Protein AF-A0A7J4E3T9-F1 (afdb_monomer_lite)

pLDDT: mean 89.37, std 15.42, range [38.16, 98.69]

Structure (mmCIF, N/CA/C/O backbone):
data_AF-A0A7J4E3T9-F1
#
_entry.id   AF-A0A7J4E3T9-F1
#
loop_
_atom_site.group_PDB
_atom_site.id
_atom_site.type_symbol
_atom_site.label_atom_id
_atom_site.label_alt_id
_atom_site.label_comp_id
_atom_site.label_asym_id
_atom_site.label_entity_id
_atom_site.label_seq_id
_atom_site.pdbx_PDB_ins_code
_atom_site.Cartn_x
_atom_site.Cartn_y
_atom_site.Cartn_z
_atom_site.occupancy
_atom_site.B_iso_or_equiv
_atom_site.auth_seq_id
_atom_site.auth_comp_id
_atom_site.auth_asym_id
_atom_site.auth_atom_id
_atom_site.pdbx_PDB_model_num
ATOM 1 N N . MET A 1 1 ? 13.469 -23.372 -34.136 1.00 38.16 1 MET A N 1
ATOM 2 C CA . MET A 1 1 ? 12.250 -23.806 -33.428 1.00 38.16 1 MET A CA 1
ATOM 3 C C . MET A 1 1 ? 11.646 -22.565 -32.798 1.00 38.16 1 MET A C 1
ATOM 5 O O . MET A 1 1 ? 12.200 -22.060 -31.834 1.00 38.16 1 MET A O 1
ATOM 9 N N . VAL A 1 2 ? 10.624 -21.994 -33.433 1.00 44.69 2 VAL A N 1
ATOM 10 C CA . VAL A 1 2 ? 9.890 -20.841 -32.897 1.00 44.69 2 VAL A CA 1
ATOM 11 C C . VAL A 1 2 ? 8.730 -21.428 -32.108 1.00 44.69 2 VAL A C 1
ATOM 13 O O . VAL A 1 2 ? 7.925 -22.166 -32.671 1.00 44.69 2 VAL A O 1
ATOM 16 N N . LEU A 1 3 ? 8.700 -21.193 -30.799 1.00 49.56 3 LEU A N 1
ATOM 17 C CA . LEU A 1 3 ? 7.543 -21.543 -29.987 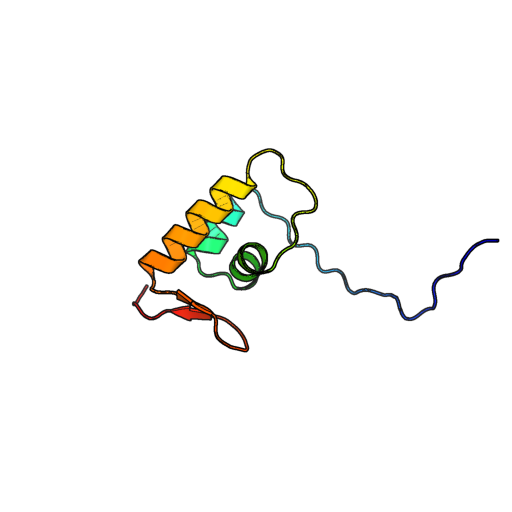1.00 49.56 3 LEU A CA 1
ATOM 18 C C . LEU A 1 3 ? 6.441 -20.542 -30.342 1.00 49.56 3 LEU A C 1
ATOM 20 O O . LEU A 1 3 ? 6.548 -19.371 -29.989 1.00 49.56 3 LEU A O 1
ATOM 24 N N . ASN A 1 4 ? 5.420 -20.986 -31.072 1.00 52.28 4 ASN A N 1
ATOM 25 C CA . ASN A 1 4 ? 4.173 -20.235 -31.170 1.00 52.28 4 ASN A CA 1
ATOM 26 C C . ASN A 1 4 ? 3.430 -20.442 -29.844 1.00 52.28 4 ASN A C 1
ATOM 28 O O . ASN A 1 4 ? 3.080 -21.590 -29.550 1.00 52.28 4 ASN A O 1
ATOM 32 N N . PRO A 1 5 ? 3.231 -19.403 -29.014 1.00 58.25 5 PRO A N 1
ATOM 33 C CA . PRO A 1 5 ? 2.415 -19.558 -27.822 1.00 58.25 5 PRO A CA 1
ATOM 34 C C . PRO A 1 5 ? 0.968 -19.885 -28.239 1.00 58.25 5 PRO A C 1
ATOM 36 O O . PRO A 1 5 ? 0.502 -19.368 -29.260 1.00 58.25 5 PRO A O 1
ATOM 39 N N . PRO A 1 6 ? 0.269 -20.764 -27.500 1.00 60.66 6 PRO A N 1
ATOM 40 C CA . PRO A 1 6 ? -1.131 -21.082 -27.767 1.00 60.66 6 PRO A CA 1
ATOM 41 C C . PRO A 1 6 ? -2.013 -19.821 -27.692 1.00 60.66 6 PRO A C 1
ATOM 43 O O . PRO A 1 6 ? -1.719 -18.874 -26.963 1.00 60.66 6 PRO A O 1
ATOM 46 N N . GLU A 1 7 ? -3.097 -19.799 -28.477 1.00 59.34 7 GLU A N 1
ATOM 47 C CA . GLU A 1 7 ? -4.033 -18.666 -28.635 1.00 59.34 7 GLU A CA 1
ATOM 48 C C . GLU A 1 7 ? -4.690 -18.179 -27.323 1.00 59.34 7 GLU A C 1
ATO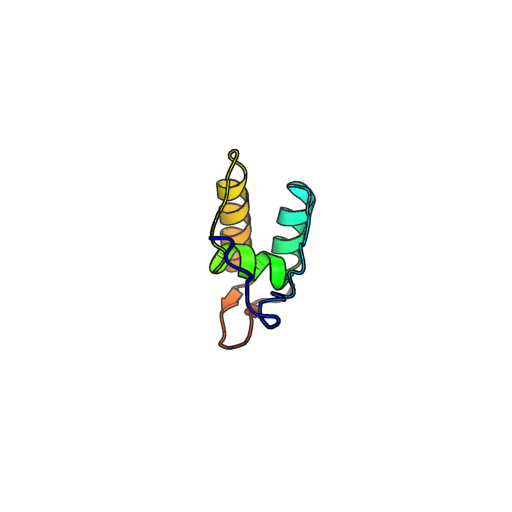M 50 O O . GLU A 1 7 ? -5.291 -17.101 -27.301 1.00 59.34 7 GLU A O 1
ATOM 55 N N . ASP A 1 8 ? -4.565 -18.943 -26.234 1.00 57.41 8 ASP A N 1
ATOM 56 C CA . ASP A 1 8 ? -5.212 -18.736 -24.935 1.00 57.41 8 ASP A CA 1
ATOM 57 C C . ASP A 1 8 ? -4.380 -17.922 -23.927 1.00 57.41 8 ASP A C 1
ATOM 59 O O . ASP A 1 8 ? -4.910 -17.480 -22.909 1.00 57.41 8 ASP A O 1
ATOM 63 N N . TRP A 1 9 ? -3.111 -17.618 -24.219 1.00 53.16 9 TRP A N 1
ATOM 64 C CA . TRP A 1 9 ? -2.265 -16.757 -23.377 1.00 53.16 9 TRP A CA 1
ATOM 65 C C . TRP A 1 9 ? -2.482 -15.263 -23.609 1.00 53.16 9 TRP A C 1
ATOM 67 O O . TRP A 1 9 ? -1.578 -14.445 -23.415 1.00 53.16 9 TRP A O 1
ATOM 77 N N . ARG A 1 10 ? -3.701 -14.858 -23.965 1.00 60.09 10 ARG A N 1
ATOM 78 C CA . ARG A 1 10 ? -4.104 -13.460 -23.794 1.00 60.09 10 ARG A CA 1
ATOM 79 C C . ARG A 1 10 ? -4.324 -13.218 -22.304 1.00 60.09 10 ARG A C 1
ATOM 81 O O . ARG A 1 10 ? -5.455 -13.071 -21.854 1.00 60.09 10 ARG A O 1
ATOM 88 N N . LEU A 1 11 ? -3.236 -13.209 -21.530 1.00 61.53 11 LEU A N 1
ATOM 89 C CA . LEU A 1 11 ? -3.225 -12.627 -20.196 1.00 61.53 11 LEU A CA 1
ATOM 90 C C . LEU A 1 11 ? -3.741 -11.201 -20.369 1.00 61.53 11 LEU A C 1
ATOM 92 O O . LEU A 1 11 ? -3.056 -10.353 -20.943 1.00 61.53 11 LEU A O 1
ATOM 96 N N . SER A 1 12 ? -4.987 -10.970 -19.961 1.00 73.81 12 SER A N 1
ATOM 97 C CA . SER A 1 12 ? -5.566 -9.635 -19.937 1.00 73.81 12 SER A CA 1
ATOM 98 C C . SER A 1 12 ? -4.822 -8.863 -18.858 1.00 73.81 12 SER A C 1
ATOM 100 O O . SER A 1 12 ? -5.148 -8.946 -17.678 1.00 73.81 12 SER A O 1
ATOM 102 N N . LEU A 1 13 ? -3.735 -8.206 -19.257 1.00 80.12 13 LEU A N 1
ATOM 103 C CA . LEU A 1 13 ? -2.953 -7.359 -18.378 1.00 80.12 13 LEU A CA 1
ATOM 104 C C . LEU A 1 13 ? -3.617 -5.987 -18.338 1.00 80.12 13 LEU A C 1
ATOM 106 O O . LEU A 1 13 ? -3.702 -5.303 -19.356 1.00 80.12 13 LEU A O 1
ATOM 110 N N . GLU A 1 14 ? -4.033 -5.572 -17.149 1.00 87.50 14 GLU A N 1
ATOM 111 C CA . GLU A 1 14 ? -4.511 -4.216 -16.897 1.00 87.50 14 GLU A CA 1
ATOM 112 C C . GLU A 1 14 ? -3.442 -3.436 -16.121 1.00 87.50 14 GLU A C 1
ATOM 114 O O . GLU A 1 14 ? -3.413 -3.483 -14.888 1.00 87.50 14 GLU A O 1
ATOM 119 N N . PRO A 1 15 ? -2.518 -2.731 -16.801 1.00 90.12 15 PRO A N 1
ATOM 120 C CA . PRO A 1 15 ? -1.513 -1.939 -16.110 1.00 90.12 15 PRO A CA 1
ATOM 121 C C . PRO A 1 15 ? -2.165 -0.749 -15.399 1.00 90.12 15 PRO A C 1
ATOM 123 O O . PRO A 1 15 ? -2.948 0.005 -15.982 1.00 90.12 15 PRO A O 1
ATOM 126 N N . ARG A 1 16 ? -1.781 -0.536 -14.140 1.00 93.31 16 ARG A N 1
ATOM 127 C CA . ARG A 1 16 ? -2.130 0.657 -13.365 1.00 93.31 16 ARG A CA 1
ATOM 128 C C . ARG A 1 16 ? -0.855 1.435 -13.078 1.00 93.31 16 ARG A C 1
ATOM 130 O O . ARG A 1 16 ? 0.070 0.910 -12.467 1.00 93.31 16 ARG A O 1
ATOM 137 N N . ALA A 1 17 ? -0.799 2.676 -13.549 1.00 94.75 17 ALA A N 1
ATOM 138 C CA . ALA A 1 17 ? 0.360 3.542 -13.383 1.00 94.75 17 ALA A CA 1
ATOM 139 C C . ALA A 1 17 ? 0.047 4.667 -12.395 1.00 94.75 17 ALA A C 1
ATOM 141 O O . ALA A 1 17 ? -0.974 5.346 -12.508 1.00 94.75 17 ALA A O 1
ATOM 142 N N . TYR A 1 18 ? 0.967 4.890 -11.463 1.00 97.06 18 TYR A N 1
ATOM 143 C CA . TYR A 1 18 ? 0.888 5.945 -10.462 1.00 97.06 18 TYR A CA 1
ATOM 144 C C . TYR A 1 18 ? 2.222 6.690 -10.418 1.00 97.06 18 TYR A C 1
ATOM 146 O O . TYR A 1 18 ? 3.280 6.097 -10.628 1.00 97.06 18 TYR A O 1
ATOM 154 N N . SER A 1 19 ? 2.185 7.987 -10.110 1.00 98.19 19 SER A N 1
ATOM 155 C CA . SER A 1 19 ? 3.359 8.631 -9.514 1.00 98.19 19 SER A CA 1
ATOM 156 C C . SER A 1 19 ? 3.507 8.158 -8.059 1.00 98.19 19 SER A C 1
ATOM 158 O O . SER A 1 19 ? 2.503 7.732 -7.480 1.00 98.19 19 SER A O 1
ATOM 160 N N . PRO A 1 20 ? 4.699 8.275 -7.439 1.00 98.19 20 PRO A N 1
ATOM 161 C CA . PRO A 1 20 ? 4.895 7.932 -6.028 1.00 98.19 20 PRO A CA 1
ATOM 162 C C . PRO A 1 20 ? 3.826 8.545 -5.114 1.00 98.19 20 PRO A C 1
ATOM 164 O O . PRO A 1 20 ? 3.096 7.826 -4.441 1.00 98.19 20 PRO A O 1
ATOM 167 N N . GLU A 1 21 ? 3.631 9.863 -5.199 1.00 98.44 21 GLU A N 1
ATOM 168 C CA . GLU A 1 21 ? 2.621 10.595 -4.425 1.00 98.44 21 GLU A CA 1
ATOM 169 C C . GLU A 1 21 ? 1.197 10.054 -4.642 1.00 98.44 21 GLU A C 1
ATOM 171 O O . GLU A 1 21 ? 0.464 9.816 -3.684 1.00 98.44 21 GLU A O 1
ATOM 176 N N . LYS A 1 22 ? 0.797 9.807 -5.898 1.00 98.56 22 LYS A N 1
ATOM 177 C CA . LYS A 1 22 ? -0.542 9.281 -6.202 1.00 98.56 22 LYS A CA 1
ATOM 178 C C . LYS A 1 22 ? -0.738 7.866 -5.671 1.00 98.56 22 LYS A C 1
ATOM 180 O O . LYS A 1 22 ? -1.852 7.537 -5.281 1.00 98.56 22 LYS A O 1
ATOM 185 N N . PHE A 1 23 ? 0.310 7.045 -5.657 1.00 98.38 23 PHE A N 1
ATOM 186 C CA . PHE A 1 23 ? 0.233 5.695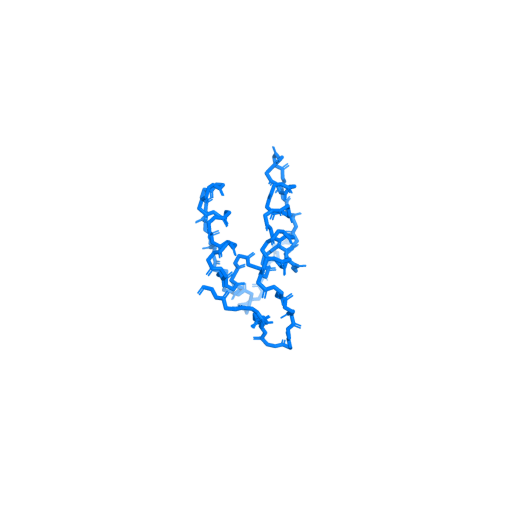 -5.109 1.00 98.38 23 PHE A CA 1
ATOM 187 C C . PHE A 1 23 ? 0.059 5.726 -3.590 1.00 98.38 23 PHE A C 1
ATOM 189 O O . PHE A 1 23 ? -0.824 5.058 -3.060 1.00 98.38 23 PHE A O 1
ATOM 196 N N . LEU A 1 24 ? 0.830 6.568 -2.895 1.00 98.69 24 LEU A N 1
ATOM 197 C CA . LEU A 1 24 ? 0.673 6.767 -1.452 1.00 98.69 24 LEU A CA 1
ATOM 198 C C . LEU A 1 24 ? -0.729 7.295 -1.112 1.00 98.69 24 LEU A C 1
ATOM 200 O O . LEU A 1 24 ? -1.374 6.779 -0.201 1.00 98.69 24 LEU A O 1
ATOM 204 N N . ASN A 1 25 ? -1.239 8.260 -1.881 1.00 98.38 25 ASN A N 1
ATOM 205 C CA . ASN A 1 25 ? -2.604 8.762 -1.716 1.00 98.38 25 ASN A CA 1
ATOM 206 C C . ASN A 1 25 ? -3.659 7.675 -1.965 1.00 98.38 25 ASN A C 1
ATOM 208 O O . ASN A 1 25 ? -4.649 7.623 -1.242 1.00 98.38 25 ASN A O 1
ATOM 212 N N . ALA A 1 26 ? -3.452 6.789 -2.945 1.00 98.38 26 ALA A N 1
ATOM 213 C CA . ALA A 1 26 ? -4.356 5.670 -3.207 1.00 98.38 26 ALA A CA 1
ATOM 214 C C . ALA A 1 26 ? -4.408 4.684 -2.026 1.00 98.38 26 ALA A C 1
ATOM 216 O O . ALA A 1 26 ? -5.494 4.259 -1.638 1.00 98.38 26 ALA A O 1
ATOM 217 N N . ILE A 1 27 ? -3.262 4.390 -1.398 1.00 98.31 27 ILE A N 1
ATOM 218 C CA . ILE A 1 27 ? -3.202 3.575 -0.174 1.00 98.31 27 ILE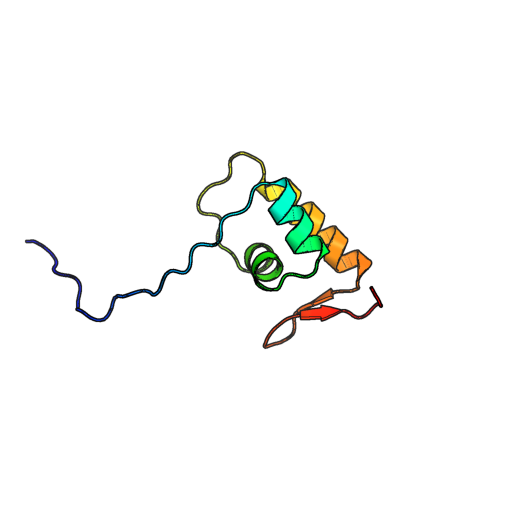 A CA 1
ATOM 219 C C . ILE A 1 27 ? -4.037 4.223 0.940 1.00 98.31 27 ILE A C 1
ATOM 221 O O . ILE A 1 27 ? -4.894 3.565 1.528 1.00 98.31 27 ILE A O 1
ATOM 225 N N . TRP A 1 28 ? -3.833 5.518 1.206 1.00 97.56 28 TRP A N 1
ATOM 226 C CA . TRP A 1 28 ? -4.585 6.250 2.234 1.00 97.56 28 TRP A CA 1
ATOM 227 C C . TRP A 1 28 ? -6.081 6.355 1.936 1.00 97.56 28 TRP A C 1
ATOM 229 O O . TRP A 1 28 ? -6.891 6.293 2.855 1.00 97.56 28 TRP A O 1
ATOM 239 N N . ALA A 1 29 ? -6.448 6.459 0.660 1.00 96.94 29 ALA A N 1
ATOM 240 C CA . ALA A 1 29 ? -7.832 6.477 0.197 1.00 96.94 29 ALA A CA 1
ATOM 241 C C . ALA A 1 29 ? -8.502 5.090 0.191 1.00 96.94 29 ALA A C 1
ATOM 243 O O . ALA A 1 29 ? -9.641 4.973 -0.258 1.00 96.94 29 ALA A O 1
ATOM 244 N N . LEU A 1 30 ? -7.820 4.052 0.690 1.00 96.50 30 LEU A N 1
ATOM 245 C CA . LEU A 1 30 ? -8.305 2.671 0.739 1.00 96.50 30 LEU A CA 1
ATOM 246 C C . LEU A 1 30 ? -8.614 2.080 -0.648 1.00 96.50 30 LEU A C 1
ATOM 248 O O . LEU A 1 30 ? -9.509 1.243 -0.787 1.00 96.50 30 LEU A O 1
ATOM 252 N N . ASP A 1 31 ? -7.869 2.491 -1.678 1.00 96.62 31 ASP A N 1
ATOM 253 C CA . ASP A 1 31 ? -7.979 1.906 -3.014 1.00 96.62 31 ASP A CA 1
ATOM 254 C C . ASP A 1 31 ? -7.580 0.424 -2.980 1.00 96.62 31 ASP A C 1
ATOM 256 O O . ASP A 1 31 ? -6.443 0.079 -2.660 1.00 96.62 31 ASP A O 1
ATOM 260 N N . LEU A 1 32 ? -8.517 -0.463 -3.325 1.00 95.25 32 LEU A N 1
ATOM 261 C CA . LEU A 1 32 ? -8.317 -1.911 -3.208 1.00 95.25 32 LEU A CA 1
ATOM 262 C C . LEU A 1 32 ? -7.124 -2.406 -4.032 1.00 95.25 32 LEU A C 1
ATOM 264 O O . LEU A 1 32 ? -6.379 -3.261 -3.564 1.00 95.25 32 LEU A O 1
ATOM 268 N N . THR A 1 33 ? -6.905 -1.838 -5.223 1.00 95.19 33 THR A N 1
ATOM 269 C CA . THR A 1 33 ? -5.788 -2.248 -6.083 1.00 95.19 33 THR A CA 1
ATOM 270 C C . THR A 1 33 ? -4.451 -1.852 -5.466 1.00 95.19 33 THR A C 1
ATOM 272 O O . THR A 1 33 ? -3.521 -2.653 -5.467 1.00 95.19 33 THR A O 1
ATOM 275 N N . ALA A 1 34 ? -4.345 -0.647 -4.901 1.00 97.44 34 ALA A N 1
ATOM 276 C CA . ALA A 1 34 ? -3.139 -0.205 -4.209 1.00 97.44 34 ALA A CA 1
ATOM 277 C C . ALA A 1 34 ? -2.871 -1.017 -2.930 1.00 97.44 34 ALA A C 1
ATOM 279 O O . ALA A 1 34 ? -1.731 -1.417 -2.694 1.00 97.44 34 ALA A O 1
ATOM 280 N N . LEU A 1 35 ? -3.905 -1.303 -2.128 1.00 97.69 35 LEU A N 1
ATOM 281 C CA . LEU A 1 35 ? -3.771 -2.131 -0.922 1.00 97.69 35 LEU A CA 1
ATOM 282 C C . LEU A 1 35 ? -3.308 -3.555 -1.263 1.00 97.69 35 LEU A C 1
ATOM 284 O O . LEU A 1 35 ? -2.355 -4.053 -0.662 1.00 97.69 35 LEU A O 1
ATOM 288 N N . ASP A 1 36 ? -3.938 -4.192 -2.253 1.00 96.19 36 ASP A N 1
ATOM 289 C CA . ASP A 1 36 ? -3.575 -5.544 -2.684 1.00 96.19 36 ASP A CA 1
ATOM 290 C C . ASP A 1 36 ? -2.196 -5.587 -3.343 1.00 96.19 36 ASP A C 1
ATOM 292 O O . ASP A 1 36 ? -1.442 -6.533 -3.115 1.00 96.19 36 ASP A O 1
ATOM 296 N N . ALA A 1 37 ? -1.815 -4.548 -4.092 1.00 96.31 37 ALA A N 1
ATOM 297 C CA . ALA A 1 37 ? -0.476 -4.450 -4.660 1.00 96.31 37 ALA A CA 1
ATOM 298 C C . ALA A 1 37 ? 0.610 -4.463 -3.574 1.00 96.31 37 ALA A C 1
ATOM 300 O O . ALA A 1 37 ? 1.648 -5.083 -3.778 1.00 96.31 37 ALA A O 1
ATOM 301 N N . VAL A 1 38 ? 0.390 -3.820 -2.421 1.00 97.75 38 VAL A N 1
ATOM 302 C CA . VAL A 1 38 ? 1.379 -3.803 -1.327 1.00 97.75 38 VAL A CA 1
ATOM 303 C C . VAL A 1 38 ? 1.350 -5.078 -0.479 1.00 97.75 38 VAL A C 1
ATOM 305 O O . VAL A 1 38 ? 2.410 -5.527 -0.044 1.00 97.75 38 VAL A O 1
ATOM 308 N N . GLU A 1 39 ? 0.175 -5.667 -0.236 1.00 97.25 39 GLU A N 1
ATOM 309 C CA . GLU A 1 39 ? 0.050 -6.883 0.585 1.00 97.25 39 GLU A CA 1
ATOM 310 C C . GLU A 1 39 ? 0.447 -8.161 -0.177 1.00 97.25 39 GLU A C 1
ATOM 312 O O . GLU A 1 39 ? 1.114 -9.017 0.395 1.00 97.25 39 GLU A O 1
ATOM 317 N N . GLU A 1 40 ? 0.052 -8.295 -1.447 1.00 95.50 40 GLU A N 1
ATOM 318 C CA . GLU A 1 40 ? 0.190 -9.537 -2.234 1.00 95.50 40 GLU A CA 1
ATOM 319 C C . GLU A 1 40 ? 1.074 -9.383 -3.475 1.00 95.50 40 GLU A C 1
ATOM 321 O O . GLU A 1 40 ? 1.450 -10.373 -4.107 1.00 95.50 40 GLU A O 1
ATOM 326 N N . GLY A 1 41 ? 1.375 -8.147 -3.875 1.00 94.12 41 GLY A N 1
ATOM 327 C CA . GLY A 1 41 ? 2.132 -7.891 -5.090 1.00 94.12 41 GLY A CA 1
ATOM 328 C C . GLY A 1 41 ? 3.568 -8.401 -5.007 1.00 94.12 41 GLY A C 1
ATOM 329 O O . GLY A 1 41 ? 4.239 -8.335 -3.976 1.00 94.12 41 GLY A O 1
ATOM 330 N N . VAL A 1 42 ? 4.068 -8.873 -6.149 1.00 95.88 42 VAL A N 1
ATOM 331 C CA . VAL A 1 42 ? 5.474 -9.243 -6.322 1.00 95.88 42 VAL A CA 1
ATOM 332 C C . VAL A 1 42 ? 6.231 -8.049 -6.895 1.00 95.88 42 VAL A C 1
ATOM 334 O O . VAL A 1 42 ? 5.906 -7.551 -7.974 1.00 95.88 42 VAL A O 1
ATOM 337 N N . VAL A 1 43 ? 7.268 -7.600 -6.189 1.00 96.06 43 VAL A N 1
ATOM 338 C CA . VAL A 1 43 ? 8.133 -6.507 -6.648 1.00 96.06 43 VAL A CA 1
ATOM 339 C C . VAL A 1 43 ? 9.022 -7.001 -7.784 1.00 96.06 43 VAL A C 1
ATOM 341 O O . VAL A 1 43 ? 9.924 -7.807 -7.571 1.00 96.06 43 VAL A O 1
ATOM 344 N N . LEU A 1 44 ? 8.780 -6.496 -8.993 1.00 96.31 44 LEU A N 1
ATOM 345 C CA . LEU A 1 44 ? 9.610 -6.796 -10.165 1.00 96.31 44 LEU A CA 1
ATOM 346 C C . LEU A 1 44 ? 10.851 -5.896 -10.248 1.00 96.31 44 LEU A C 1
ATOM 348 O O . LEU A 1 44 ? 11.888 -6.308 -10.760 1.00 96.31 44 LEU A O 1
ATOM 352 N N . TYR A 1 45 ? 10.736 -4.664 -9.752 1.00 96.38 45 TYR A N 1
ATOM 353 C CA . TYR A 1 45 ? 11.800 -3.666 -9.708 1.00 96.38 45 TYR A CA 1
ATOM 354 C C . TYR A 1 45 ? 11.503 -2.655 -8.597 1.00 96.38 45 TYR A C 1
ATOM 356 O O . TYR A 1 45 ? 10.359 -2.226 -8.453 1.00 96.38 45 TYR A O 1
ATOM 364 N N . ASP A 1 46 ? 12.528 -2.247 -7.849 1.00 96.50 46 ASP A N 1
ATOM 365 C CA . ASP A 1 46 ? 12.428 -1.160 -6.875 1.00 96.50 46 ASP A CA 1
ATOM 366 C C . ASP A 1 46 ? 13.653 -0.241 -6.961 1.00 96.50 46 ASP A C 1
ATOM 368 O O . ASP A 1 46 ? 14.795 -0.685 -6.851 1.00 96.50 46 ASP A O 1
ATOM 372 N N . GLY A 1 47 ? 13.392 1.052 -7.151 1.00 95.44 47 GLY A N 1
ATOM 373 C CA . GLY A 1 47 ? 14.389 2.125 -7.134 1.00 95.44 47 GLY A CA 1
ATOM 374 C C . GLY A 1 47 ? 14.505 2.840 -5.781 1.00 95.44 47 GLY A C 1
ATOM 375 O O . GLY A 1 47 ? 15.106 3.909 -5.720 1.00 95.44 47 GLY A O 1
ATOM 376 N N . GLY A 1 48 ? 13.903 2.293 -4.719 1.00 96.62 48 GLY A N 1
ATOM 377 C CA . GLY A 1 48 ? 13.906 2.841 -3.359 1.00 96.62 48 GLY A CA 1
ATOM 378 C C . GLY A 1 48 ? 12.554 3.380 -2.879 1.00 96.62 48 GLY A C 1
ATOM 379 O O . GLY A 1 48 ? 12.461 3.842 -1.746 1.00 96.62 48 GLY A O 1
ATOM 380 N N . PHE A 1 49 ? 11.503 3.303 -3.702 1.00 97.50 49 PHE A N 1
ATOM 381 C CA . PHE A 1 49 ? 10.155 3.759 -3.344 1.00 97.50 49 PHE A CA 1
ATOM 382 C C . PHE A 1 49 ? 9.388 2.715 -2.524 1.00 97.50 49 PHE A C 1
ATOM 384 O O . PHE A 1 49 ? 8.557 3.064 -1.685 1.00 97.50 49 PHE A O 1
ATOM 391 N N . TRP A 1 50 ? 9.656 1.422 -2.732 1.00 97.69 50 TRP A N 1
ATOM 392 C CA . TRP A 1 50 ? 8.799 0.371 -2.183 1.00 97.69 50 TRP A CA 1
ATOM 393 C C . TRP A 1 50 ? 8.719 0.377 -0.656 1.00 97.69 50 TRP A C 1
ATOM 395 O O . TRP A 1 50 ? 7.652 0.165 -0.078 1.00 97.69 50 TRP A O 1
ATOM 405 N N . LYS A 1 51 ? 9.833 0.692 0.012 1.00 97.69 51 LYS A N 1
ATOM 406 C CA . LYS A 1 51 ? 9.872 0.817 1.472 1.00 97.69 51 LYS A CA 1
ATOM 407 C C . LYS A 1 51 ? 8.887 1.876 1.987 1.00 97.69 51 LYS A C 1
ATOM 409 O O . LYS A 1 51 ? 8.208 1.635 2.983 1.00 97.69 51 LYS A O 1
ATOM 414 N N . GLU A 1 52 ? 8.787 3.011 1.301 1.00 98.25 52 GLU A N 1
ATOM 415 C CA . GLU A 1 52 ? 7.868 4.100 1.646 1.00 98.25 52 GLU A CA 1
ATOM 416 C C . GLU A 1 52 ? 6.406 3.671 1.459 1.00 98.25 52 GLU A C 1
ATOM 418 O O . GLU A 1 52 ? 5.578 3.878 2.346 1.00 98.25 52 GLU A O 1
ATOM 423 N N . ALA A 1 53 ? 6.096 2.969 0.364 1.00 98.44 53 ALA A N 1
ATOM 424 C CA . ALA A 1 53 ? 4.765 2.404 0.138 1.00 98.44 53 ALA A CA 1
ATOM 425 C C . ALA A 1 53 ? 4.355 1.411 1.242 1.00 98.44 53 ALA A C 1
ATOM 427 O O . ALA A 1 53 ? 3.234 1.466 1.752 1.00 98.44 53 ALA A O 1
ATOM 428 N N . GLN A 1 54 ? 5.276 0.543 1.676 1.00 98.56 54 GLN A N 1
ATOM 429 C CA . GLN A 1 54 ? 5.041 -0.377 2.794 1.00 98.56 54 GLN A CA 1
ATOM 430 C C . GLN A 1 54 ? 4.822 0.359 4.125 1.00 98.56 54 GLN A C 1
ATOM 432 O O . GLN A 1 54 ? 4.006 -0.068 4.945 1.00 98.56 54 GLN A O 1
ATOM 437 N N . GLU A 1 55 ? 5.545 1.454 4.370 1.00 98.56 55 GLU A N 1
ATOM 438 C CA . GLU A 1 55 ? 5.371 2.300 5.556 1.00 98.56 55 GLU A CA 1
ATOM 439 C C . GLU A 1 55 ? 4.014 3.007 5.571 1.00 98.56 55 GLU A C 1
ATOM 441 O O . GLU A 1 55 ? 3.324 2.969 6.599 1.00 98.56 55 GLU A O 1
ATOM 446 N N . ALA A 1 56 ? 3.600 3.576 4.437 1.00 98.50 56 ALA A N 1
ATOM 447 C CA . ALA A 1 56 ? 2.275 4.162 4.274 1.00 98.50 56 ALA A CA 1
ATOM 448 C C . ALA A 1 56 ? 1.191 3.114 4.532 1.00 98.50 56 ALA A C 1
ATOM 450 O O . ALA A 1 56 ? 0.349 3.307 5.402 1.00 98.50 56 ALA A O 1
ATOM 451 N N . PHE A 1 57 ? 1.284 1.947 3.894 1.00 98.56 57 PHE A N 1
ATOM 452 C CA . PHE A 1 57 ? 0.322 0.865 4.070 1.00 98.56 57 PHE A CA 1
ATOM 453 C C . PHE A 1 57 ? 0.224 0.362 5.518 1.00 98.56 57 PHE A C 1
ATOM 455 O O . PHE A 1 57 ? -0.878 0.208 6.049 1.00 98.56 57 PHE A O 1
ATOM 462 N N . ARG A 1 58 ? 1.354 0.166 6.216 1.00 98.62 58 ARG A N 1
ATOM 463 C CA . ARG A 1 58 ? 1.346 -0.173 7.654 1.00 98.62 58 ARG A CA 1
ATOM 464 C C . ARG A 1 58 ? 0.657 0.902 8.491 1.00 98.62 58 ARG A C 1
ATOM 466 O O . ARG A 1 58 ? -0.085 0.568 9.418 1.00 98.62 58 ARG A O 1
ATOM 473 N N . SER A 1 59 ? 0.898 2.171 8.172 1.00 98.31 59 SER A N 1
ATOM 474 C CA . SER A 1 59 ? 0.270 3.302 8.857 1.00 98.31 59 SER A CA 1
ATOM 475 C C . SER A 1 59 ? -1.237 3.320 8.613 1.00 98.31 59 SER A C 1
ATOM 477 O O . SER A 1 59 ? -1.997 3.375 9.574 1.00 98.31 59 SER A O 1
ATOM 479 N N . THR A 1 60 ? -1.677 3.132 7.369 1.00 97.81 60 THR A N 1
ATOM 480 C CA . THR A 1 60 ? -3.092 3.019 6.994 1.00 97.81 60 THR A CA 1
ATOM 481 C C . THR A 1 60 ? -3.774 1.833 7.688 1.00 97.81 60 THR A C 1
ATOM 483 O O . THR A 1 60 ? -4.851 2.000 8.264 1.00 97.81 60 THR A O 1
ATOM 486 N N . LYS A 1 61 ? -3.138 0.648 7.746 1.00 97.62 61 LYS A N 1
ATOM 487 C CA . LYS A 1 61 ? -3.667 -0.506 8.504 1.00 97.62 61 LYS A CA 1
ATOM 488 C C . LYS A 1 61 ? -3.875 -0.168 9.974 1.00 97.62 61 LYS A C 1
ATOM 490 O O . LYS A 1 61 ? -4.902 -0.527 10.549 1.00 97.62 61 LYS A O 1
ATOM 495 N N . LYS A 1 62 ? -2.905 0.512 10.588 1.00 97.50 62 LYS A N 1
ATOM 496 C CA . LYS A 1 62 ? -2.978 0.914 11.995 1.00 97.50 62 LYS A CA 1
ATOM 497 C C . LYS A 1 62 ? -4.064 1.961 12.231 1.00 97.50 62 LYS A C 1
ATOM 499 O O . LYS A 1 62 ? -4.785 1.841 13.223 1.00 97.50 62 LYS A O 1
ATOM 504 N N . GLU A 1 63 ? -4.163 2.955 11.355 1.00 97.19 63 GLU A N 1
ATOM 505 C CA . GLU A 1 63 ? -5.078 4.088 11.488 1.00 97.19 63 GLU A CA 1
ATOM 506 C C . GLU A 1 63 ? -6.533 3.626 11.437 1.00 97.19 63 GLU A C 1
ATOM 508 O O . GLU A 1 63 ? -7.259 3.778 12.419 1.00 97.19 63 GLU A O 1
ATOM 513 N N . TYR A 1 64 ? -6.916 2.924 10.367 1.00 96.69 64 TYR A N 1
ATOM 514 C CA . TYR A 1 64 ? -8.298 2.478 10.138 1.00 96.69 64 TYR A CA 1
ATOM 515 C C . TYR A 1 64 ? -8.615 1.098 10.731 1.00 96.69 64 TYR A C 1
ATOM 517 O O . TYR A 1 64 ? -9.727 0.581 10.595 1.00 96.69 64 TYR A O 1
ATOM 525 N N . GLY A 1 65 ? -7.636 0.464 11.386 1.00 97.12 65 GLY A N 1
ATOM 526 C CA . GLY A 1 65 ? -7.766 -0.908 11.874 1.00 97.12 65 GLY A CA 1
ATOM 527 C C . GLY A 1 65 ? -8.065 -1.895 10.744 1.00 97.12 65 GLY A C 1
ATOM 528 O O . GLY A 1 65 ? -8.906 -2.775 10.928 1.00 97.12 65 GLY A O 1
ATOM 529 N N . LEU A 1 66 ? -7.429 -1.721 9.578 1.00 96.69 66 LEU A N 1
ATOM 530 C CA . LEU A 1 66 ? -7.721 -2.524 8.392 1.00 96.69 66 LEU A CA 1
ATOM 531 C C . LEU A 1 66 ? -7.399 -3.997 8.633 1.00 96.69 66 LEU A C 1
ATOM 533 O O . LEU A 1 66 ? -6.291 -4.358 9.046 1.00 96.69 66 LEU A O 1
ATOM 537 N N . LYS A 1 67 ? -8.356 -4.855 8.289 1.00 95.94 67 LYS A N 1
ATOM 538 C CA . LYS A 1 67 ? -8.1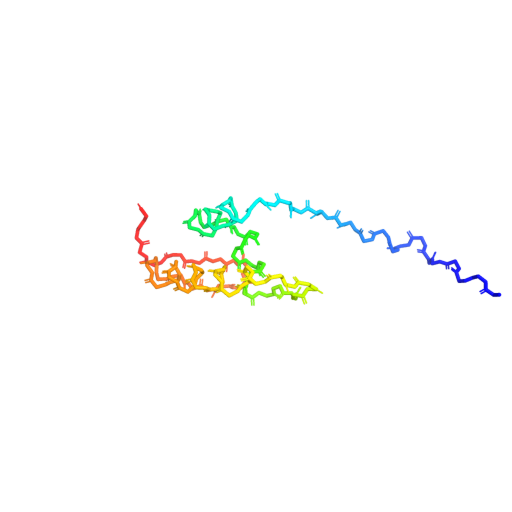85 -6.304 8.244 1.00 95.94 67 LYS A CA 1
ATOM 539 C C . LYS A 1 67 ? -8.472 -6.816 6.848 1.00 95.94 67 LYS A C 1
ATOM 541 O O . LYS A 1 67 ? -9.497 -6.478 6.260 1.00 95.94 67 LYS A O 1
ATOM 546 N N . LYS A 1 68 ? -7.586 -7.677 6.356 1.00 95.12 68 LYS A N 1
ATOM 547 C CA . LYS A 1 68 ? -7.855 -8.445 5.151 1.00 95.12 68 LYS A CA 1
ATOM 548 C C . LYS A 1 68 ? -8.921 -9.495 5.450 1.00 95.12 68 LYS A C 1
ATOM 550 O O . LYS A 1 68 ? -8.856 -10.177 6.474 1.00 95.12 68 LYS A O 1
ATOM 555 N N . ILE A 1 69 ? -9.901 -9.598 4.568 1.00 95.38 69 ILE A N 1
ATOM 556 C CA . ILE A 1 69 ? -10.926 -10.640 4.553 1.00 95.38 69 ILE A CA 1
ATOM 557 C C . ILE A 1 69 ? -10.808 -11.419 3.239 1.00 95.38 69 ILE A C 1
ATOM 559 O O . ILE A 1 69 ? -10.002 -11.069 2.382 1.00 95.38 69 ILE A O 1
ATOM 563 N N . LYS A 1 70 ? -11.592 -12.490 3.081 1.00 92.75 70 LYS A N 1
ATOM 564 C CA . LYS A 1 70 ? -11.475 -13.405 1.935 1.00 92.75 70 LYS A CA 1
ATOM 565 C C . LYS A 1 70 ? -11.486 -12.685 0.578 1.00 92.75 70 LYS A C 1
ATOM 567 O O . LYS A 1 70 ? -10.641 -12.979 -0.255 1.00 92.75 70 LYS A O 1
ATOM 572 N N . ASP A 1 71 ? -12.409 -11.742 0.404 1.00 90.44 71 ASP A N 1
ATOM 573 C CA . ASP A 1 71 ? -12.675 -11.093 -0.885 1.00 90.44 71 ASP A CA 1
ATOM 574 C C . ASP A 1 71 ? -12.410 -9.572 -0.840 1.00 90.44 71 ASP A C 1
ATOM 576 O O . ASP A 1 71 ? -13.012 -8.810 -1.593 1.00 90.44 71 ASP A O 1
ATOM 580 N N . GLY A 1 72 ? -11.549 -9.103 0.075 1.00 93.81 72 GLY A N 1
ATOM 581 C CA . GLY A 1 72 ? -11.181 -7.686 0.148 1.00 93.81 72 GLY A CA 1
ATOM 582 C C . GLY A 1 72 ? -10.686 -7.220 1.515 1.00 93.81 72 GLY A C 1
ATOM 583 O O . GLY A 1 72 ? -10.000 -7.943 2.240 1.00 93.81 72 GLY A O 1
ATOM 584 N N . TRP A 1 73 ? -11.061 -5.995 1.882 1.00 95.81 73 TRP A N 1
ATOM 585 C CA . TRP A 1 73 ? -10.593 -5.311 3.087 1.00 95.81 73 TRP A CA 1
ATOM 586 C C . TRP A 1 73 ? -11.758 -4.793 3.929 1.00 95.81 73 TRP A C 1
ATOM 588 O O . TRP A 1 73 ? -12.773 -4.339 3.407 1.00 95.81 73 TRP A O 1
ATOM 598 N N . MET A 1 74 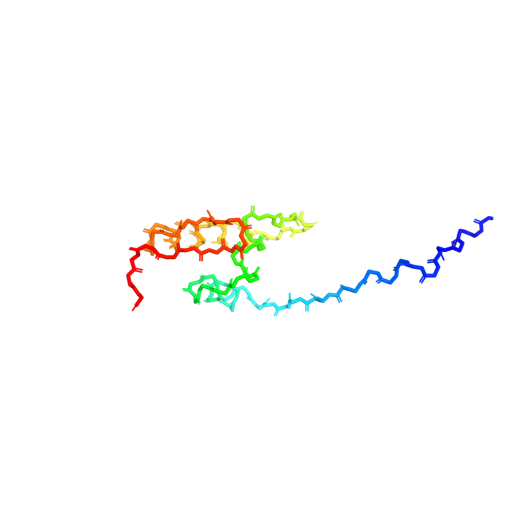? -11.597 -4.843 5.249 1.00 95.38 74 MET A N 1
ATOM 599 C CA . MET A 1 74 ? -12.545 -4.304 6.221 1.00 95.38 74 MET A CA 1
ATOM 600 C C . MET A 1 74 ? -11.853 -3.255 7.088 1.00 95.38 74 MET A C 1
ATOM 602 O O . MET A 1 74 ? -10.865 -3.562 7.758 1.00 95.38 74 MET A O 1
ATOM 606 N N . ALA A 1 75 ? -12.393 -2.037 7.111 1.00 95.50 75 ALA A N 1
ATOM 607 C CA . ALA A 1 75 ? -12.013 -1.004 8.068 1.00 95.50 75 ALA A CA 1
ATOM 608 C C . ALA A 1 75 ? -12.838 -1.153 9.351 1.00 95.50 75 ALA A C 1
ATOM 610 O O . ALA A 1 75 ? -14.061 -1.271 9.303 1.00 95.50 75 ALA A O 1
ATOM 611 N N . LEU A 1 76 ? -12.164 -1.169 10.500 1.00 94.19 76 LEU A N 1
ATOM 612 C CA . LEU A 1 76 ? -12.802 -1.324 11.813 1.00 94.19 76 LEU A CA 1
ATOM 613 C C . LEU A 1 76 ? -12.989 0.008 12.544 1.00 94.19 76 LEU A C 1
ATOM 615 O O . LEU A 1 76 ? -13.595 0.043 13.615 1.00 94.19 76 LEU A O 1
ATOM 619 N N . ARG A 1 77 ? -12.445 1.093 11.991 1.00 92.81 77 ARG A N 1
ATOM 620 C CA . ARG A 1 77 ? -12.600 2.458 12.487 1.00 92.81 77 ARG A CA 1
ATOM 621 C C . ARG A 1 77 ? -13.131 3.350 11.362 1.00 92.81 77 ARG A C 1
ATOM 623 O O . ARG A 1 77 ? -12.787 3.101 10.206 1.00 92.81 77 ARG A O 1
ATOM 630 N N . PRO A 1 78 ? -13.973 4.342 11.692 1.00 74.81 78 PRO A N 1
ATOM 631 C CA . PRO A 1 78 ? -14.522 5.267 10.708 1.00 74.81 78 PRO A CA 1
ATOM 632 C C . PRO A 1 78 ? -13.424 6.127 10.070 1.00 74.81 78 PRO A C 1
ATOM 634 O O . PRO A 1 78 ? -12.380 6.361 10.681 1.00 74.81 78 PRO A O 1
ATOM 637 N N . PHE A 1 79 ? -13.703 6.564 8.845 1.00 66.56 79 PHE A N 1
ATOM 638 C CA . PHE A 1 79 ? -12.895 7.469 8.028 1.00 66.56 79 PHE A CA 1
ATOM 639 C C . PHE A 1 79 ? -13.418 8.902 8.116 1.00 66.56 79 PHE A C 1
ATOM 641 O O . PHE A 1 79 ? -14.658 9.065 8.211 1.00 66.56 79 PHE A O 1
#

Sequence (79 aa):
MVLNPPEDWRLSLEPRAYSPEKFLNAIWALDLTALDAVEEGVVLYDGGFWKEAQEAFRSTKKEYGLKKIKDGWMALRPF

Radius of gyration: 16.23 Å; chains: 1; bounding box: 29×34×46 Å

Foldseek 3Di:
DDDDPDPPPPPVDDDDDDDLVRLLVCLLVQPFVSLCCLVPNDDPDDPPSNVVSVVSNVVSCVVQVWDDDPPTIDGPHDD

Secondary structure (DSSP, 8-state):
------TT-----------HHHHHHHHHTT-HHHHHHHHH---S--SS-HHHHHHHHHHHHHHHT-EEETTEEE-SS--